Protein AF-A0A5S3VTJ3-F1 (afdb_monomer_lite)

Radius of gyration: 33.98 Å; chains: 1; bounding box: 56×40×88 Å

Structure (mmCIF, N/CA/C/O backbone):
data_AF-A0A5S3VTJ3-F1
#
_entry.id   AF-A0A5S3VTJ3-F1
#
loop_
_atom_site.group_PDB
_atom_site.id
_atom_site.type_symbol
_atom_site.label_atom_id
_atom_site.label_alt_id
_atom_site.label_comp_id
_atom_site.label_asym_id
_atom_site.label_entity_id
_atom_site.label_seq_id
_atom_site.pdbx_PDB_ins_code
_atom_site.Cartn_x
_atom_site.Cartn_y
_atom_site.Cartn_z
_atom_site.occupancy
_atom_site.B_iso_or_equiv
_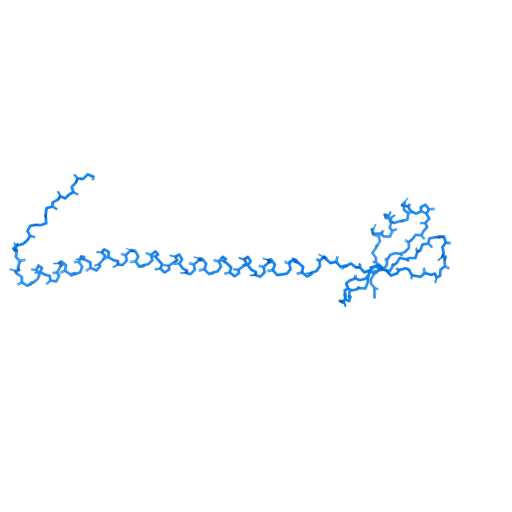atom_site.auth_seq_id
_atom_site.auth_comp_id
_atom_site.auth_asym_id
_atom_site.auth_atom_id
_atom_site.pdbx_PDB_model_num
ATOM 1 N N . ALA A 1 1 ? -13.936 -16.389 14.369 1.00 57.78 1 ALA A N 1
ATOM 2 C CA . ALA A 1 1 ? -13.415 -15.135 14.953 1.00 57.78 1 ALA A CA 1
ATOM 3 C C . ALA A 1 1 ? -12.188 -15.458 15.794 1.00 57.78 1 ALA A C 1
ATOM 5 O O . ALA A 1 1 ? -12.236 -16.432 16.536 1.00 57.78 1 ALA A O 1
ATOM 6 N N . LYS A 1 2 ? -11.093 -14.708 15.641 1.00 65.69 2 LYS A N 1
ATOM 7 C CA . LYS A 1 2 ? -9.848 -14.922 16.397 1.00 65.69 2 LYS A CA 1
ATOM 8 C C . LYS A 1 2 ? -9.787 -13.912 17.542 1.00 65.69 2 LYS A C 1
ATOM 10 O O . LYS A 1 2 ? -10.172 -12.757 17.361 1.00 65.69 2 LYS A O 1
ATOM 15 N N . GLU A 1 3 ? -9.368 -14.360 18.718 1.00 65.81 3 GLU A N 1
ATOM 16 C CA . GLU A 1 3 ? -9.189 -13.507 19.894 1.00 65.81 3 GLU A CA 1
ATOM 17 C C . GLU A 1 3 ? -7.827 -12.809 19.823 1.00 65.81 3 GLU A C 1
ATOM 19 O O . GLU A 1 3 ? -6.818 -13.437 19.496 1.00 65.81 3 GLU A O 1
ATOM 24 N N . TYR A 1 4 ? -7.808 -11.500 20.076 1.00 70.44 4 TYR A N 1
ATOM 25 C CA . TYR A 1 4 ? -6.592 -10.689 20.025 1.00 70.44 4 TYR A CA 1
ATOM 26 C C . TYR A 1 4 ? -6.264 -10.187 21.431 1.00 70.44 4 TYR A C 1
ATOM 28 O O . TYR A 1 4 ? -6.867 -9.232 21.924 1.00 70.44 4 TYR A O 1
ATOM 36 N N . THR A 1 5 ? -5.289 -10.828 22.076 1.00 70.94 5 THR A N 1
ATOM 37 C CA . THR A 1 5 ? -4.929 -10.581 23.481 1.00 70.94 5 THR A CA 1
ATOM 38 C C . THR A 1 5 ? -4.433 -9.153 23.729 1.00 70.94 5 THR A C 1
ATOM 40 O O . THR A 1 5 ? -4.794 -8.548 24.733 1.00 70.94 5 THR A O 1
ATOM 43 N N . LEU A 1 6 ? -3.660 -8.574 22.800 1.00 74.69 6 LEU A N 1
ATOM 44 C CA . LEU A 1 6 ? -3.151 -7.198 22.925 1.00 74.69 6 LEU A CA 1
ATOM 45 C C . LEU A 1 6 ? -4.274 -6.153 22.862 1.00 74.69 6 LEU A C 1
ATOM 47 O O . LEU A 1 6 ? -4.316 -5.241 23.684 1.00 74.69 6 LEU A O 1
ATOM 51 N N . LEU A 1 7 ? -5.214 -6.319 21.925 1.00 70.62 7 LEU A N 1
ATOM 52 C CA . LEU A 1 7 ? -6.381 -5.442 21.798 1.00 70.62 7 LEU A CA 1
ATOM 53 C C . LEU A 1 7 ? -7.319 -5.577 23.000 1.00 70.62 7 LEU A C 1
ATOM 55 O O . LEU A 1 7 ? -7.801 -4.572 23.509 1.00 70.62 7 LEU A O 1
ATOM 59 N N . SER A 1 8 ? -7.532 -6.804 23.481 1.00 68.88 8 SER A N 1
ATOM 60 C CA . SER A 1 8 ? -8.363 -7.069 24.663 1.00 68.88 8 SER A CA 1
ATOM 61 C C . SER A 1 8 ? -7.783 -6.422 25.923 1.00 68.88 8 SER A C 1
ATOM 63 O O . SER A 1 8 ? -8.527 -5.846 26.712 1.00 68.88 8 SER A O 1
ATOM 65 N N . ARG A 1 9 ? -6.452 -6.436 26.085 1.00 74.12 9 ARG A N 1
ATOM 66 C CA . ARG A 1 9 ? -5.771 -5.771 27.204 1.00 74.12 9 ARG A CA 1
ATOM 67 C C . ARG A 1 9 ? -5.929 -4.250 27.148 1.00 74.12 9 ARG A C 1
ATOM 69 O O . ARG A 1 9 ? -6.380 -3.666 28.122 1.00 74.12 9 ARG A O 1
ATOM 76 N N . SER A 1 10 ? -5.670 -3.639 25.989 1.00 73.69 10 SER A N 1
ATOM 77 C CA . SER A 1 10 ? -5.833 -2.188 25.804 1.00 73.69 10 SER A CA 1
ATOM 78 C C . SER A 1 10 ? -7.273 -1.721 26.049 1.00 73.69 10 SER A C 1
ATOM 80 O O . SER A 1 10 ? -7.484 -0.677 26.658 1.00 73.69 10 SER A O 1
ATOM 82 N N . MET A 1 11 ? -8.264 -2.492 25.592 1.00 71.00 11 MET A N 1
ATOM 83 C CA . MET A 1 11 ? -9.681 -2.206 25.847 1.00 71.00 11 MET A CA 1
ATOM 84 C C . MET A 1 11 ? -10.056 -2.395 27.320 1.00 71.00 11 MET A C 1
ATOM 86 O O . MET A 1 11 ? -10.859 -1.629 27.841 1.00 71.00 11 MET A O 1
ATOM 90 N N . SER A 1 12 ? -9.474 -3.387 28.000 1.00 72.69 12 SER A N 1
ATOM 91 C CA . SER A 1 12 ? -9.734 -3.626 29.424 1.00 72.69 12 SER A CA 1
ATOM 92 C C . SER A 1 12 ? -9.209 -2.490 30.304 1.00 72.69 12 SER A C 1
ATOM 94 O O . SER A 1 12 ? -9.886 -2.082 31.247 1.00 72.69 12 SER A O 1
ATOM 96 N N . ASP A 1 13 ? -8.042 -1.942 29.951 1.00 77.44 13 ASP A N 1
ATOM 97 C CA . ASP A 1 13 ? -7.451 -0.784 30.628 1.00 77.44 13 ASP A CA 1
ATOM 98 C C . ASP A 1 13 ? -8.290 0.490 30.405 1.00 77.44 13 ASP A C 1
ATOM 100 O O . ASP A 1 13 ? -8.447 1.297 31.315 1.00 77.44 13 ASP A O 1
ATOM 104 N N . GLN A 1 14 ? -8.880 0.666 29.216 1.00 73.88 14 GLN A N 1
ATOM 105 C CA . GLN A 1 14 ? -9.736 1.821 28.900 1.00 73.88 14 GLN A CA 1
ATOM 106 C C . GLN A 1 14 ? -11.149 1.725 29.491 1.00 73.88 14 GLN A C 1
ATOM 108 O O . GLN A 1 14 ? -11.760 2.750 29.786 1.00 73.88 14 GLN A O 1
ATOM 113 N N . LEU A 1 15 ? -11.683 0.512 29.651 1.00 70.94 15 LEU A N 1
ATOM 114 C CA . LEU A 1 15 ? -13.033 0.269 30.172 1.00 70.94 15 LEU A CA 1
ATOM 115 C C . LEU A 1 15 ? -13.060 -0.022 31.682 1.00 70.94 15 LEU A C 1
ATOM 117 O O . LEU A 1 15 ? -14.135 -0.306 32.213 1.00 70.94 15 LEU A O 1
ATOM 121 N N . ASN A 1 16 ? -11.914 0.050 32.375 1.00 70.69 16 ASN A N 1
ATOM 122 C CA . ASN A 1 16 ? -11.765 -0.272 33.801 1.00 70.69 16 ASN A CA 1
ATOM 123 C C . ASN A 1 16 ? -12.392 -1.636 34.186 1.00 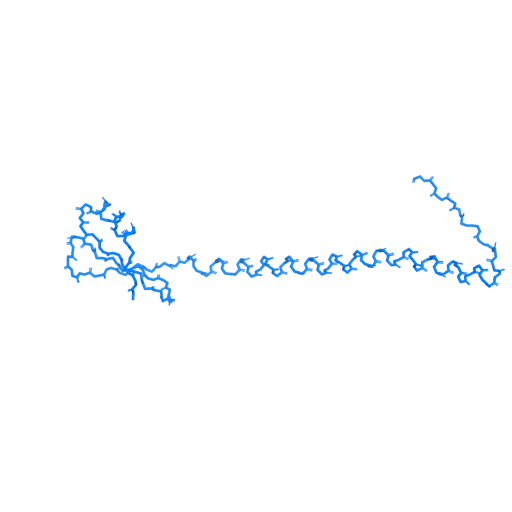70.69 16 ASN A C 1
ATOM 125 O O . ASN A 1 16 ? -12.995 -1.788 35.249 1.00 70.69 16 ASN A O 1
ATOM 129 N N . GLY A 1 17 ? -12.269 -2.646 33.319 1.00 67.94 17 GLY A N 1
ATOM 130 C CA . GLY A 1 17 ? -12.842 -3.978 33.542 1.00 67.94 17 GLY A CA 1
ATOM 131 C C . GLY A 1 17 ? -12.488 -4.970 32.435 1.00 67.94 17 GLY A C 1
ATOM 132 O O . GLY A 1 17 ? -12.021 -4.572 31.375 1.00 67.94 17 GLY A O 1
ATOM 133 N N . SER A 1 18 ? -12.691 -6.274 32.663 1.00 68.69 18 SER A N 1
ATOM 134 C CA . SER A 1 18 ? -12.309 -7.312 31.692 1.00 68.69 18 SER A CA 1
ATOM 135 C C . SER A 1 18 ? -13.129 -7.201 30.402 1.00 68.69 18 SER A C 1
ATOM 137 O O . SER A 1 18 ? -14.302 -7.576 30.379 1.00 68.69 18 SER A O 1
ATOM 139 N N . ALA A 1 19 ? -12.509 -6.713 29.331 1.00 67.81 19 ALA A N 1
ATOM 140 C CA . ALA A 1 19 ? -13.110 -6.605 28.010 1.00 67.81 19 ALA A CA 1
ATOM 141 C C . ALA A 1 19 ? -12.504 -7.654 27.073 1.00 67.81 19 ALA A C 1
ATOM 143 O O . ALA A 1 19 ? -11.282 -7.779 26.956 1.00 67.81 19 ALA A O 1
ATOM 144 N N . ARG A 1 20 ? -13.357 -8.409 26.377 1.00 67.12 20 ARG A N 1
ATOM 145 C CA . ARG A 1 20 ? -12.916 -9.392 25.377 1.00 67.12 20 ARG A CA 1
ATOM 146 C C . ARG A 1 20 ? -13.141 -8.836 23.983 1.00 67.12 20 ARG A C 1
ATOM 148 O O . ARG A 1 20 ? -14.255 -8.440 23.641 1.00 67.12 20 ARG A O 1
ATOM 155 N N . VAL A 1 21 ? -12.085 -8.840 23.170 1.00 70.38 21 VAL A N 1
ATOM 156 C CA . VAL A 1 21 ? -12.131 -8.373 21.782 1.00 70.38 21 VAL A CA 1
ATOM 157 C C . VAL A 1 21 ? -11.890 -9.544 20.839 1.00 70.38 21 VAL A C 1
ATOM 159 O O . VAL A 1 21 ? -10.833 -10.183 20.842 1.00 70.38 21 VAL A O 1
ATOM 162 N N . ARG A 1 22 ? -12.876 -9.812 19.983 1.00 72.94 22 ARG A N 1
ATOM 163 C CA . ARG A 1 22 ? -12.779 -10.809 18.914 1.00 72.94 22 ARG A CA 1
ATOM 164 C C . ARG A 1 22 ? -12.849 -10.104 17.570 1.00 72.94 22 ARG A C 1
ATOM 166 O O . ARG A 1 22 ? -13.720 -9.270 17.349 1.00 72.94 22 ARG A O 1
ATOM 173 N N . ILE A 1 23 ? -11.964 -10.471 16.649 1.00 65.12 23 ILE A N 1
ATOM 174 C CA . ILE A 1 23 ? -12.025 -9.975 15.271 1.00 65.12 23 ILE A CA 1
ATOM 175 C C . ILE A 1 23 ? -12.579 -11.088 14.393 1.00 65.12 23 ILE A C 1
ATOM 177 O O . ILE A 1 23 ? -12.083 -12.224 14.398 1.00 65.12 23 ILE A O 1
ATOM 181 N N . SER A 1 24 ? -13.620 -10.763 13.633 1.00 63.16 24 SER A N 1
ATOM 182 C CA . SER A 1 24 ? -14.047 -11.590 12.512 1.00 63.16 24 SER A CA 1
ATOM 183 C C . SER A 1 24 ? -13.495 -10.977 11.234 1.00 63.16 24 SER A C 1
ATOM 185 O O . SER A 1 24 ? -13.851 -9.854 10.881 1.00 63.16 24 SER A O 1
ATOM 187 N N . GLN A 1 25 ? -12.612 -11.712 10.557 1.00 56.53 25 GLN A N 1
ATOM 188 C CA . GLN A 1 25 ? -12.193 -11.391 9.196 1.00 56.53 25 GLN A CA 1
ATOM 189 C C . GLN A 1 25 ? -13.347 -11.779 8.262 1.00 56.53 25 GLN A C 1
ATOM 191 O O . GLN A 1 25 ? -13.417 -12.904 7.783 1.00 56.53 25 GLN A O 1
ATOM 196 N N . GLY A 1 26 ? -14.323 -10.885 8.133 1.00 57.50 26 GLY A N 1
ATOM 197 C CA . GLY A 1 26 ? -15.303 -10.868 7.049 1.00 57.50 26 GLY A CA 1
ATOM 198 C C . GLY A 1 26 ? -15.150 -9.561 6.276 1.00 57.50 26 GLY A C 1
ATOM 199 O O . GLY A 1 26 ? -14.352 -8.717 6.685 1.00 57.50 26 GLY A O 1
ATOM 200 N N . ASP A 1 27 ? -15.900 -9.400 5.189 1.00 54.31 27 ASP A N 1
ATOM 201 C CA . ASP A 1 27 ? -16.001 -8.130 4.468 1.00 54.31 27 ASP A CA 1
ATOM 202 C C . ASP A 1 27 ? -17.346 -7.474 4.829 1.00 54.31 27 ASP A C 1
ATOM 204 O O . ASP A 1 27 ? -18.396 -8.020 4.474 1.00 54.31 27 ASP A O 1
ATOM 208 N N . PRO A 1 28 ? -17.383 -6.383 5.619 1.00 59.09 28 PRO A N 1
ATOM 209 C CA . PRO A 1 28 ? -16.266 -5.630 6.204 1.00 59.09 28 PRO A CA 1
ATOM 210 C C . PRO A 1 28 ? -15.690 -6.284 7.472 1.00 59.09 28 PRO A C 1
ATOM 212 O O . PRO A 1 28 ? -16.372 -7.052 8.156 1.00 59.09 28 PRO A O 1
ATOM 215 N N . VAL A 1 29 ? -14.450 -5.933 7.841 1.00 62.97 29 VAL A N 1
ATOM 216 C CA . VAL A 1 29 ? -13.822 -6.407 9.089 1.00 62.97 29 VAL A CA 1
ATOM 217 C C . VAL A 1 29 ? -14.629 -5.897 10.283 1.00 62.97 29 VAL A C 1
ATOM 219 O O . VAL A 1 29 ? -14.869 -4.697 10.426 1.00 62.97 29 VAL A O 1
ATOM 222 N N . VAL A 1 30 ? -15.045 -6.812 11.159 1.00 68.25 30 VAL A N 1
ATOM 223 C CA . VAL A 1 30 ? -15.890 -6.500 12.318 1.00 68.25 30 VAL A CA 1
ATOM 224 C C . VAL A 1 30 ? -15.125 -6.750 13.614 1.00 68.25 30 VAL A C 1
ATOM 226 O O . VAL A 1 30 ? -14.673 -7.876 13.861 1.00 68.25 30 VAL A O 1
ATOM 229 N N . TYR A 1 31 ? -15.055 -5.727 14.469 1.00 70.25 31 TYR A N 1
ATOM 230 C CA . TYR A 1 31 ? -14.702 -5.890 15.878 1.00 70.25 31 TYR A CA 1
ATOM 231 C C . TYR A 1 31 ? -15.941 -6.273 16.684 1.00 70.25 31 TYR A C 1
ATOM 233 O O . TYR A 1 31 ? -16.961 -5.585 16.645 1.00 70.25 31 TYR A O 1
ATOM 241 N N . TRP A 1 32 ? -15.826 -7.363 17.432 1.00 74.69 32 TRP A N 1
ATOM 242 C CA . TRP A 1 32 ? -16.784 -7.776 18.445 1.00 74.69 32 TRP A CA 1
ATOM 243 C C . TRP A 1 32 ? -16.199 -7.451 19.813 1.00 74.69 32 TRP A C 1
ATOM 245 O O . TRP A 1 32 ? -15.156 -7.999 20.181 1.00 74.69 32 TRP A O 1
ATOM 255 N N . VAL A 1 33 ? -16.858 -6.557 20.544 1.00 74.50 33 VAL A N 1
ATOM 256 C CA . VAL A 1 33 ? -16.429 -6.110 21.872 1.00 74.50 33 VAL A CA 1
ATOM 257 C C . VAL A 1 33 ? -17.480 -6.524 22.887 1.00 74.50 33 VAL A C 1
ATOM 259 O O . VAL A 1 33 ? -18.653 -6.187 22.739 1.00 74.50 33 VAL A O 1
ATOM 262 N N . GLU A 1 34 ? -17.060 -7.246 23.915 1.00 75.56 34 GLU A N 1
ATOM 263 C CA . GLU A 1 34 ? -17.871 -7.479 25.106 1.00 75.56 34 GLU A CA 1
ATOM 264 C C . GLU A 1 34 ? -17.400 -6.517 26.199 1.00 75.56 34 GLU A C 1
ATOM 266 O O . GLU A 1 34 ? -16.249 -6.585 26.639 1.00 75.56 34 GLU A O 1
ATOM 271 N N . ALA A 1 35 ? -18.272 -5.587 26.591 1.00 72.56 35 ALA A N 1
ATOM 272 C CA . ALA A 1 35 ? -17.964 -4.582 27.599 1.00 72.56 35 ALA A CA 1
ATOM 273 C C . ALA A 1 35 ? -18.215 -5.131 29.017 1.00 72.56 35 ALA A C 1
ATOM 275 O O . ALA A 1 35 ? -19.227 -5.800 29.240 1.00 72.56 35 ALA A O 1
ATOM 276 N N . PRO A 1 36 ? -17.376 -4.783 30.008 1.00 62.84 36 PRO A N 1
ATOM 277 C CA . PRO A 1 36 ? -17.543 -5.238 31.390 1.00 62.84 36 PRO A CA 1
ATOM 278 C C . PRO A 1 36 ? -18.837 -4.726 32.049 1.00 62.84 36 PRO A C 1
ATOM 280 O O . PRO A 1 36 ? -19.326 -5.339 32.992 1.00 62.84 36 PRO A O 1
ATOM 283 N N . GLN A 1 37 ? -19.421 -3.634 31.539 1.00 68.56 37 GLN A N 1
ATOM 284 C CA . GLN A 1 37 ? -20.681 -3.062 32.034 1.00 68.56 37 GLN A CA 1
ATOM 285 C C . GLN A 1 37 ? -21.939 -3.787 31.518 1.00 68.56 37 GLN A C 1
ATOM 287 O O . GLN A 1 37 ? -23.030 -3.551 32.031 1.00 68.56 37 GLN A O 1
ATOM 292 N N . ALA A 1 38 ? -21.804 -4.663 30.516 1.00 67.94 38 ALA A N 1
ATOM 293 C CA . ALA A 1 38 ? -22.910 -5.415 29.920 1.00 67.94 38 ALA A CA 1
ATOM 294 C C . ALA A 1 38 ? -22.479 -6.864 29.611 1.00 67.94 38 ALA A C 1
ATOM 296 O O . ALA A 1 38 ? -22.350 -7.239 28.439 1.00 67.94 38 ALA A O 1
ATOM 297 N N . PRO A 1 39 ? -22.232 -7.689 30.648 1.00 71.06 39 PRO A N 1
ATOM 298 C CA . PRO A 1 39 ? -21.802 -9.072 30.463 1.00 71.06 39 PRO A CA 1
ATOM 299 C C . PRO A 1 39 ? -22.839 -9.859 29.648 1.00 71.06 39 PRO A C 1
ATOM 301 O O . PRO A 1 39 ? -24.029 -9.840 29.960 1.00 71.06 39 PRO A O 1
ATOM 304 N N . GLY A 1 40 ? -22.390 -10.542 28.589 1.00 73.25 40 GLY A N 1
ATOM 305 C CA . GLY A 1 40 ? -23.250 -11.320 27.688 1.00 73.25 40 GLY A CA 1
ATOM 306 C C . GLY A 1 40 ? -23.726 -10.597 26.421 1.00 73.25 40 GLY A C 1
ATOM 307 O O . GLY A 1 40 ? -24.253 -11.260 25.525 1.00 73.25 40 GLY A O 1
ATOM 308 N N . TYR A 1 41 ? -23.496 -9.286 26.286 1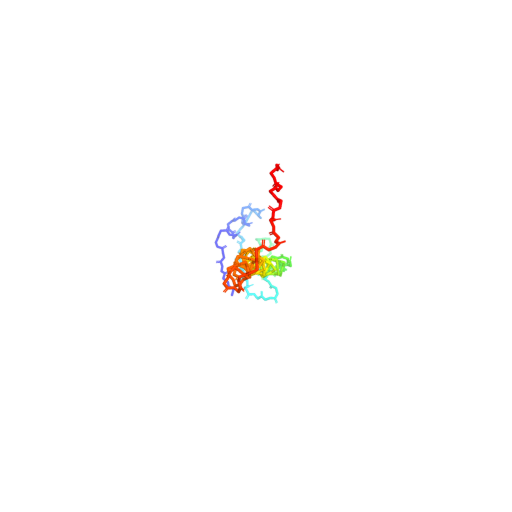.00 71.44 41 TYR A N 1
ATOM 309 C CA . TYR A 1 41 ? -23.827 -8.532 25.072 1.00 71.44 41 TYR A CA 1
ATOM 310 C C . TYR A 1 41 ? -22.582 -8.241 24.230 1.00 71.44 41 TYR A C 1
ATOM 312 O O . TYR A 1 41 ? -21.552 -7.791 24.731 1.00 71.44 41 TYR A O 1
ATOM 320 N N . TRP A 1 42 ? -22.694 -8.475 22.921 1.00 75.81 42 TRP A N 1
ATOM 321 C CA . TRP A 1 42 ? -21.617 -8.258 21.958 1.00 75.81 42 TRP A CA 1
ATOM 322 C C . TRP A 1 42 ? -21.905 -7.035 21.090 1.00 75.81 42 TRP A C 1
ATOM 324 O O . TRP A 1 42 ? -22.874 -7.017 20.330 1.00 75.81 42 TRP A O 1
ATOM 334 N N . VAL A 1 43 ? -21.038 -6.026 21.164 1.00 77.38 43 VAL A N 1
ATOM 335 C CA . VAL A 1 43 ? -21.125 -4.821 20.334 1.00 77.38 43 VAL A CA 1
ATOM 336 C C . VAL A 1 43 ? -20.377 -5.050 19.024 1.00 77.38 43 VAL A C 1
ATOM 338 O O . VAL A 1 43 ? -19.205 -5.434 19.027 1.00 77.38 43 VAL A O 1
ATOM 341 N N . ARG A 1 44 ? -21.063 -4.806 17.901 1.00 73.19 44 ARG A N 1
ATOM 342 C CA . ARG A 1 44 ? -20.523 -4.901 16.540 1.00 73.19 44 ARG A CA 1
ATOM 343 C C . ARG A 1 44 ? -20.014 -3.533 16.084 1.00 73.19 44 ARG A C 1
ATOM 345 O O . ARG A 1 44 ? -20.823 -2.645 15.833 1.00 73.19 44 ARG A O 1
ATOM 352 N N . VAL A 1 45 ? -18.703 -3.384 15.898 1.00 76.56 45 VAL A N 1
ATOM 353 C CA . VAL A 1 45 ? -18.103 -2.163 15.333 1.00 76.56 45 VAL A CA 1
ATOM 354 C C . VAL A 1 45 ? -17.523 -2.483 13.949 1.00 76.56 45 VAL A C 1
ATOM 356 O O . VAL A 1 45 ? -16.493 -3.163 13.866 1.00 76.56 45 VAL A O 1
ATOM 359 N N . PRO A 1 46 ? -18.194 -2.076 12.852 1.00 67.31 46 PRO A N 1
ATOM 360 C CA . PRO A 1 46 ? -17.672 -2.270 11.506 1.00 67.31 46 PRO A CA 1
ATOM 361 C C . PRO A 1 46 ? -16.512 -1.303 11.250 1.00 67.31 46 PRO A C 1
ATOM 363 O O . PRO A 1 46 ? -16.642 -0.097 11.441 1.00 67.31 46 PRO A O 1
ATOM 366 N N . LEU A 1 47 ? -15.378 -1.830 10.793 1.00 65.19 47 LEU A N 1
ATOM 367 C CA . LEU A 1 47 ? -14.269 -1.015 10.307 1.00 65.19 47 LEU A CA 1
ATOM 368 C C . LEU A 1 47 ? -14.456 -0.729 8.822 1.00 65.19 47 LEU A C 1
ATOM 370 O O . LEU A 1 47 ? -13.938 -1.446 7.967 1.00 65.19 47 LEU A O 1
ATOM 374 N N . SER A 1 48 ? -15.181 0.334 8.509 1.00 62.41 48 SER A N 1
ATOM 375 C CA . SER A 1 48 ? -15.167 0.913 7.169 1.00 62.41 48 SER A CA 1
ATOM 376 C C . SER A 1 48 ? -13.881 1.731 6.985 1.00 62.41 48 SER A C 1
ATOM 378 O O . SER A 1 48 ? -13.625 2.644 7.767 1.00 62.41 48 SER A O 1
ATOM 380 N N . GLY A 1 49 ? -13.063 1.405 5.977 1.00 57.69 49 GLY A N 1
ATOM 381 C CA . GLY A 1 49 ? -11.947 2.259 5.526 1.00 57.69 49 GLY A CA 1
ATOM 382 C C . GLY A 1 49 ? -10.525 1.706 5.685 1.00 57.69 49 GLY A C 1
ATOM 383 O O . GLY A 1 49 ? -9.593 2.276 5.129 1.00 57.69 49 GLY A O 1
ATOM 384 N N . LEU A 1 50 ? -10.315 0.584 6.386 1.00 60.78 50 LEU A N 1
ATOM 385 C CA . LEU A 1 50 ? -8.968 0.001 6.518 1.00 60.78 50 LEU A CA 1
ATOM 386 C C . LEU A 1 50 ? -8.577 -0.931 5.363 1.00 60.78 50 LEU A C 1
ATOM 388 O O . LEU A 1 50 ? -7.384 -1.183 5.193 1.00 60.78 50 LEU A O 1
ATOM 392 N N . SER A 1 51 ? -9.525 -1.502 4.616 1.00 60.28 51 SER A N 1
ATOM 393 C CA . SER A 1 51 ? -9.264 -2.536 3.598 1.00 60.28 51 SER A CA 1
ATOM 394 C C . SER A 1 51 ? -9.348 -2.029 2.161 1.00 60.28 51 SER A C 1
ATOM 396 O O . SER A 1 51 ? -8.436 -2.317 1.391 1.00 60.28 51 SER A O 1
ATOM 398 N N . GLU A 1 52 ? -10.385 -1.268 1.816 1.00 61.94 52 GLU A N 1
ATOM 399 C CA . GLU A 1 52 ? -10.660 -0.885 0.422 1.00 61.94 52 GLU A CA 1
ATOM 400 C C . GLU A 1 52 ? -9.653 0.139 -0.111 1.00 61.94 52 GLU A C 1
ATOM 402 O O . GLU A 1 52 ? -9.011 -0.096 -1.132 1.00 61.94 52 GLU A O 1
ATOM 407 N N . THR A 1 53 ? -9.394 1.219 0.630 1.00 63.34 53 THR A N 1
ATOM 408 C CA . THR A 1 53 ? -8.542 2.317 0.147 1.00 63.34 53 THR A CA 1
ATOM 409 C C . THR A 1 53 ? -7.099 1.877 -0.135 1.00 63.34 53 THR A C 1
ATOM 411 O O . THR A 1 53 ? -6.502 2.282 -1.126 1.00 63.34 53 THR A O 1
ATOM 414 N N . LYS A 1 54 ? -6.513 1.006 0.697 1.00 73.06 54 LYS A N 1
ATOM 415 C CA . LYS A 1 54 ? -5.091 0.631 0.564 1.00 73.06 54 LYS A CA 1
ATOM 416 C C . LYS A 1 54 ? -4.791 -0.275 -0.634 1.00 73.06 54 LYS A C 1
ATOM 418 O O . LYS A 1 54 ? -3.678 -0.229 -1.152 1.00 73.06 54 LYS A O 1
ATOM 423 N N . MET A 1 55 ? -5.748 -1.105 -1.052 1.00 74.69 55 MET A N 1
ATOM 424 C CA . MET A 1 55 ? -5.537 -2.052 -2.152 1.00 74.69 55 MET A CA 1
ATOM 425 C C . MET A 1 55 ? -5.513 -1.331 -3.500 1.00 74.69 55 MET A C 1
ATOM 427 O O . MET A 1 55 ? -4.607 -1.566 -4.297 1.00 74.69 55 MET A O 1
ATOM 431 N N . GLU A 1 56 ? -6.442 -0.400 -3.723 1.00 82.88 56 GLU A N 1
ATOM 432 C CA . GLU A 1 56 ? -6.500 0.384 -4.962 1.00 82.88 56 GLU A CA 1
ATOM 433 C C . GLU A 1 56 ? -5.242 1.240 -5.158 1.00 82.88 56 GLU A C 1
ATOM 435 O O . GLU A 1 56 ? -4.623 1.196 -6.224 1.00 82.88 56 GLU A O 1
ATOM 440 N N . PHE A 1 57 ? -4.796 1.947 -4.109 1.00 86.00 57 PHE A N 1
ATOM 441 C CA . PHE A 1 57 ? -3.559 2.733 -4.163 1.00 86.00 57 PHE A CA 1
ATOM 442 C C . PHE A 1 57 ? -2.328 1.874 -4.478 1.00 86.00 57 PHE A C 1
ATOM 444 O O . PHE A 1 57 ? -1.475 2.292 -5.262 1.00 86.00 57 PHE A O 1
ATOM 451 N N . LEU A 1 58 ? -2.231 0.670 -3.905 1.00 89.62 58 LEU A N 1
ATOM 452 C CA . LEU A 1 58 ? -1.104 -0.234 -4.140 1.00 89.62 58 LEU A CA 1
ATOM 453 C C . LEU A 1 58 ? -1.058 -0.723 -5.593 1.00 89.62 58 LEU A C 1
ATOM 455 O O . LEU A 1 58 ? 0.001 -0.694 -6.222 1.00 89.62 58 LEU A O 1
ATOM 459 N N . VAL A 1 59 ? -2.202 -1.153 -6.134 1.00 89.94 59 VAL A N 1
ATOM 460 C CA . VAL A 1 59 ? -2.303 -1.627 -7.522 1.00 89.94 59 VAL A CA 1
ATOM 461 C C . VAL A 1 59 ? -1.965 -0.501 -8.497 1.00 89.94 59 VAL A C 1
ATOM 463 O O . VAL A 1 59 ? -1.164 -0.702 -9.413 1.00 89.94 59 VAL A O 1
ATOM 466 N N . PHE A 1 60 ? -2.504 0.698 -8.268 1.00 92.62 60 PHE A N 1
ATOM 467 C CA . PHE A 1 60 ? -2.190 1.875 -9.073 1.00 92.62 60 PHE A CA 1
ATOM 468 C C . PHE A 1 60 ? -0.692 2.216 -9.042 1.00 92.62 60 PHE A C 1
ATOM 470 O O . PHE A 1 60 ? -0.091 2.473 -10.088 1.00 92.62 60 PHE A O 1
ATOM 477 N N . TYR A 1 61 ? -0.072 2.176 -7.860 1.00 94.19 61 TYR A N 1
ATOM 478 C CA . TYR A 1 61 ? 1.351 2.463 -7.687 1.00 94.19 61 TYR A CA 1
ATOM 479 C C . TYR A 1 61 ? 2.238 1.466 -8.446 1.00 94.19 61 TYR A C 1
ATOM 481 O O . TYR A 1 61 ? 3.107 1.870 -9.223 1.00 94.19 61 TYR A O 1
ATOM 489 N N . LEU A 1 62 ? 1.979 0.162 -8.290 1.00 95.06 62 LEU A N 1
ATOM 490 C CA . LEU A 1 62 ? 2.727 -0.895 -8.980 1.00 95.06 62 LEU A CA 1
ATOM 491 C C . LEU A 1 62 ? 2.558 -0.818 -10.501 1.00 95.06 62 LEU A C 1
ATOM 493 O O . LEU A 1 62 ? 3.543 -0.902 -11.238 1.00 95.06 62 LEU A O 1
ATOM 497 N N . SER A 1 63 ? 1.327 -0.603 -10.973 1.00 96.19 63 SER A N 1
ATOM 498 C CA . SER A 1 63 ? 1.048 -0.443 -12.401 1.00 96.19 63 SER A CA 1
ATOM 499 C C . SER A 1 63 ? 1.756 0.782 -12.978 1.00 96.19 63 SER A C 1
ATOM 501 O O . SER A 1 63 ? 2.308 0.708 -14.074 1.00 96.19 63 SER A O 1
ATOM 503 N N . SER A 1 64 ? 1.778 1.897 -12.244 1.00 96.31 64 SER A N 1
ATOM 504 C CA . SER A 1 64 ? 2.438 3.130 -12.682 1.00 96.31 64 SER A CA 1
ATOM 505 C C . SER A 1 64 ? 3.941 2.931 -12.853 1.00 96.31 64 SER A C 1
ATOM 507 O O . SER A 1 64 ? 4.488 3.301 -13.889 1.00 96.31 64 SER A O 1
ATOM 509 N N . ILE A 1 65 ? 4.615 2.294 -11.890 1.00 96.12 65 ILE A N 1
ATOM 510 C CA . ILE A 1 65 ? 6.057 2.022 -11.992 1.00 96.12 65 ILE A CA 1
ATOM 511 C C . ILE A 1 65 ? 6.358 1.069 -13.152 1.00 96.12 65 ILE A C 1
ATOM 513 O O . ILE A 1 65 ? 7.282 1.327 -13.924 1.00 96.12 65 ILE A O 1
ATOM 517 N N . GLY 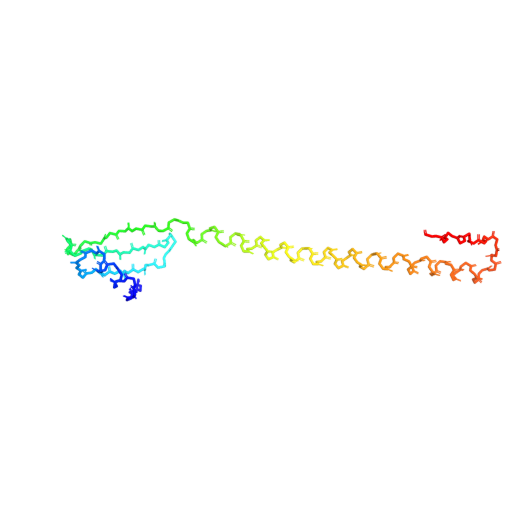A 1 66 ? 5.570 0.002 -13.317 1.00 96.38 66 GLY A N 1
ATOM 518 C CA . GLY A 1 66 ? 5.729 -0.923 -14.442 1.00 96.38 66 GLY A CA 1
ATOM 519 C C . GLY A 1 66 ? 5.561 -0.222 -15.792 1.00 96.38 66 GLY A C 1
ATOM 520 O O . GLY A 1 66 ? 6.398 -0.367 -16.684 1.00 96.38 66 GLY A O 1
ATOM 521 N N . PHE A 1 67 ? 4.527 0.610 -15.919 1.00 97.06 67 PHE A N 1
ATOM 522 C CA . PHE A 1 67 ? 4.254 1.379 -17.130 1.00 97.06 67 PHE A CA 1
ATOM 523 C C . PHE A 1 67 ? 5.368 2.387 -17.448 1.00 97.06 67 PHE A C 1
ATOM 525 O O . PHE A 1 67 ? 5.869 2.417 -18.575 1.00 97.06 67 PHE A O 1
ATOM 532 N N . LEU A 1 68 ? 5.811 3.167 -16.455 1.00 96.44 68 LEU A N 1
ATOM 533 C CA . LEU A 1 68 ? 6.903 4.130 -16.620 1.00 96.44 68 LEU A CA 1
ATOM 534 C C . LEU A 1 68 ? 8.227 3.441 -16.966 1.00 96.44 68 LEU A C 1
ATOM 536 O O . LEU A 1 68 ? 8.997 3.979 -17.758 1.00 96.44 68 LEU A O 1
ATOM 540 N N . SER A 1 69 ? 8.489 2.254 -16.415 1.00 96.19 69 SER A N 1
ATOM 541 C CA . SER A 1 69 ? 9.701 1.486 -16.711 1.00 96.19 69 SER A CA 1
ATOM 542 C C . SER A 1 69 ? 9.758 1.057 -18.180 1.00 96.19 69 SER A C 1
ATOM 544 O O . SER A 1 69 ? 10.768 1.280 -18.851 1.00 96.19 69 SER A O 1
ATOM 546 N N . VAL A 1 70 ? 8.654 0.525 -18.717 1.00 95.56 70 VAL A N 1
ATOM 547 C CA . VAL A 1 70 ? 8.568 0.109 -20.127 1.00 95.56 70 VAL A CA 1
ATOM 548 C C . VAL A 1 70 ? 8.642 1.314 -21.063 1.00 95.56 70 VAL A C 1
ATOM 550 O O . VAL A 1 70 ? 9.398 1.288 -22.037 1.00 95.56 70 VAL A O 1
ATOM 553 N N . LEU A 1 71 ? 7.907 2.389 -20.761 1.00 95.50 71 LEU A N 1
ATOM 554 C CA . LEU A 1 71 ? 7.959 3.622 -21.548 1.00 95.50 71 LEU A CA 1
ATOM 555 C C . LEU A 1 71 ? 9.354 4.242 -21.550 1.00 95.50 71 LEU A C 1
ATOM 557 O O . LEU A 1 71 ? 9.856 4.610 -22.611 1.00 95.50 71 LEU A O 1
ATOM 561 N N . GLY A 1 72 ? 9.986 4.332 -20.379 1.00 93.88 72 GLY A N 1
ATOM 562 C CA . GLY A 1 72 ? 11.350 4.818 -20.234 1.00 93.88 72 GLY A CA 1
ATOM 563 C C . GLY A 1 72 ? 12.309 3.983 -21.072 1.00 93.88 72 GLY A C 1
ATOM 564 O O . GLY A 1 72 ? 12.991 4.528 -21.936 1.00 93.88 72 GLY A O 1
ATOM 565 N N . GLY A 1 73 ? 12.305 2.659 -20.899 1.00 92.75 73 GLY A N 1
ATOM 566 C CA . GLY A 1 73 ? 13.150 1.747 -21.673 1.00 92.75 73 GLY A CA 1
ATOM 567 C C . GLY A 1 73 ? 12.956 1.883 -23.186 1.00 92.75 73 GLY A C 1
ATOM 568 O O . GLY A 1 73 ? 13.935 1.953 -23.931 1.00 92.75 73 GLY A O 1
ATOM 569 N N . TRP A 1 74 ? 11.710 2.008 -23.651 1.00 89.56 74 TRP A N 1
ATOM 570 C CA . TRP A 1 74 ? 11.401 2.215 -25.068 1.00 89.56 74 TRP A CA 1
ATOM 571 C C . TRP A 1 74 ? 11.904 3.565 -25.595 1.00 89.56 74 TRP A C 1
ATOM 573 O O . TRP A 1 74 ? 12.504 3.627 -26.673 1.00 89.56 74 TRP A O 1
ATOM 583 N N . LEU A 1 75 ? 11.701 4.647 -24.839 1.00 88.19 75 LEU A N 1
ATOM 584 C CA . LEU A 1 75 ? 12.176 5.982 -25.200 1.00 88.19 75 LEU A CA 1
ATOM 585 C C . LEU A 1 75 ? 13.704 6.056 -25.215 1.00 88.19 75 LEU A C 1
ATOM 587 O O . LEU A 1 75 ? 14.265 6.577 -26.180 1.00 88.19 75 LEU A O 1
ATOM 591 N N . PHE A 1 76 ? 14.379 5.488 -24.213 1.00 85.25 76 PHE A N 1
ATOM 592 C CA . PHE A 1 76 ? 15.839 5.396 -24.165 1.00 85.25 76 PHE A CA 1
ATOM 593 C C . PHE A 1 76 ? 16.387 4.594 -25.349 1.00 85.25 76 PHE A C 1
ATOM 595 O O . PHE A 1 76 ? 17.272 5.076 -26.058 1.00 85.25 76 PHE A O 1
ATOM 602 N N . ALA A 1 77 ? 15.811 3.424 -25.641 1.00 83.12 77 ALA A N 1
ATOM 603 C CA . ALA A 1 77 ? 16.201 2.623 -26.798 1.00 83.12 77 ALA A CA 1
ATOM 604 C C . ALA A 1 77 ? 16.003 3.388 -28.118 1.00 83.12 77 ALA A C 1
ATOM 606 O O . ALA A 1 77 ? 16.864 3.363 -28.999 1.00 83.12 77 ALA A O 1
ATOM 607 N N . ARG A 1 78 ? 14.892 4.122 -28.265 1.00 79.75 78 ARG A N 1
ATOM 608 C CA . ARG A 1 78 ? 14.627 4.945 -29.455 1.00 79.75 78 ARG A CA 1
ATOM 609 C C . ARG A 1 78 ? 15.591 6.126 -29.569 1.00 79.75 78 ARG A C 1
ATOM 611 O O . ARG A 1 78 ? 16.002 6.449 -30.683 1.00 79.75 78 ARG A O 1
ATOM 618 N N . HIS A 1 79 ? 15.936 6.769 -28.457 1.00 78.00 79 HIS A N 1
ATOM 619 C CA . HIS A 1 79 ? 16.872 7.889 -28.438 1.00 78.00 79 HIS A CA 1
ATOM 620 C C . HIS A 1 79 ? 18.278 7.444 -28.856 1.00 78.00 79 HIS A C 1
ATOM 622 O O . HIS A 1 79 ? 18.877 8.093 -29.705 1.00 78.00 79 HIS A O 1
ATOM 628 N N . LEU A 1 80 ? 18.756 6.297 -28.359 1.00 72.12 80 LEU A N 1
ATOM 629 C CA . LEU A 1 80 ? 20.070 5.739 -28.710 1.00 72.12 80 LEU A CA 1
ATOM 630 C C . LEU A 1 80 ? 20.129 5.158 -30.132 1.00 72.12 80 LEU A C 1
ATOM 632 O O . LEU A 1 80 ? 21.154 5.253 -30.803 1.00 72.12 80 LEU A O 1
ATOM 636 N N . ASN A 1 81 ? 19.023 4.612 -30.643 1.00 69.19 81 ASN A N 1
ATOM 637 C CA . ASN A 1 81 ? 18.983 4.063 -32.002 1.00 69.19 81 ASN A CA 1
ATOM 638 C C . ASN A 1 81 ? 18.858 5.129 -33.105 1.00 69.19 81 ASN A C 1
ATOM 640 O O . ASN A 1 81 ? 19.129 4.836 -34.270 1.00 69.19 81 ASN A O 1
ATOM 644 N N . LYS A 1 82 ? 18.466 6.369 -32.780 1.00 63.50 82 LYS A N 1
ATOM 645 C CA . LYS A 1 82 ? 18.445 7.485 -33.743 1.00 63.50 82 LYS A CA 1
ATOM 646 C C . LYS A 1 82 ? 19.841 7.876 -34.279 1.00 63.50 82 LYS A C 1
ATOM 648 O O . LYS A 1 82 ? 19.962 7.944 -35.502 1.00 63.50 82 LYS A O 1
ATOM 653 N N . PRO A 1 83 ? 20.882 8.100 -33.451 1.00 58.47 83 PRO A N 1
ATOM 654 C CA . PRO A 1 83 ? 22.229 8.434 -33.931 1.00 58.47 83 PRO A CA 1
ATOM 655 C C . PRO A 1 83 ? 22.950 7.254 -34.606 1.00 58.47 83 PRO A C 1
ATOM 657 O O . PRO A 1 83 ? 23.739 7.455 -35.524 1.00 58.47 83 PRO A O 1
ATOM 660 N N . LEU A 1 84 ? 22.638 6.005 -34.242 1.00 56.22 84 LEU A N 1
ATOM 661 C CA . LEU A 1 84 ? 23.167 4.833 -34.958 1.00 56.22 84 LEU A CA 1
ATOM 662 C C . LEU A 1 84 ? 22.634 4.756 -36.397 1.00 56.22 84 LEU A C 1
ATOM 664 O O . LEU A 1 84 ? 23.365 4.403 -37.322 1.00 56.22 84 LEU A O 1
ATOM 668 N N . LYS A 1 85 ? 21.375 5.161 -36.607 1.00 57.78 85 LYS A N 1
ATOM 669 C CA . LYS A 1 85 ? 20.769 5.225 -37.942 1.00 57.78 85 LYS A CA 1
ATOM 670 C C . LYS A 1 85 ? 21.416 6.285 -38.835 1.00 57.78 85 LYS A C 1
ATOM 672 O O . LYS A 1 85 ? 21.559 6.044 -40.030 1.00 57.78 85 LYS A O 1
ATOM 677 N N . SER A 1 86 ? 21.822 7.435 -38.290 1.00 59.91 86 SER A N 1
ATOM 678 C CA . SER A 1 86 ? 22.504 8.468 -39.084 1.00 59.91 86 SER A CA 1
ATOM 679 C C . SER A 1 86 ? 23.919 8.042 -39.481 1.00 59.91 86 SER A C 1
ATOM 681 O O . SER A 1 86 ? 24.309 8.274 -40.623 1.00 59.91 86 SER A O 1
ATOM 683 N N . LEU A 1 87 ? 24.643 7.341 -38.601 1.00 59.50 87 LEU A N 1
ATOM 684 C CA . LEU A 1 87 ? 25.960 6.777 -38.914 1.00 59.50 87 LEU A CA 1
ATOM 685 C C . LEU A 1 87 ? 25.882 5.662 -39.965 1.00 59.50 87 LEU A C 1
ATOM 687 O O . LEU A 1 87 ? 26.689 5.643 -40.890 1.00 59.50 87 LEU A O 1
ATOM 691 N N . GLN A 1 88 ? 24.879 4.782 -39.888 1.00 59.78 88 GLN A N 1
ATOM 692 C CA . GLN A 1 88 ? 24.660 3.747 -40.904 1.00 59.78 88 GLN A CA 1
ATOM 693 C C . GLN A 1 88 ? 24.337 4.353 -42.281 1.00 59.78 88 GLN A C 1
ATOM 695 O O . GLN A 1 88 ? 24.851 3.889 -43.298 1.00 59.78 88 GLN A O 1
ATOM 700 N N . ILE A 1 89 ? 23.528 5.418 -42.325 1.00 60.28 89 ILE A N 1
ATOM 701 C CA . ILE A 1 89 ? 23.230 6.146 -43.567 1.00 60.28 89 ILE A CA 1
ATOM 702 C C . ILE A 1 89 ? 24.484 6.855 -44.096 1.00 60.28 89 ILE A C 1
ATOM 704 O O . ILE A 1 89 ? 24.716 6.835 -45.301 1.00 60.28 89 ILE A O 1
ATOM 708 N N . ALA A 1 90 ? 25.305 7.449 -43.226 1.00 58.09 90 ALA A N 1
ATOM 709 C CA . ALA A 1 90 ? 26.553 8.098 -43.621 1.00 58.09 90 ALA A CA 1
ATOM 710 C C . ALA A 1 90 ? 27.566 7.090 -44.190 1.00 58.09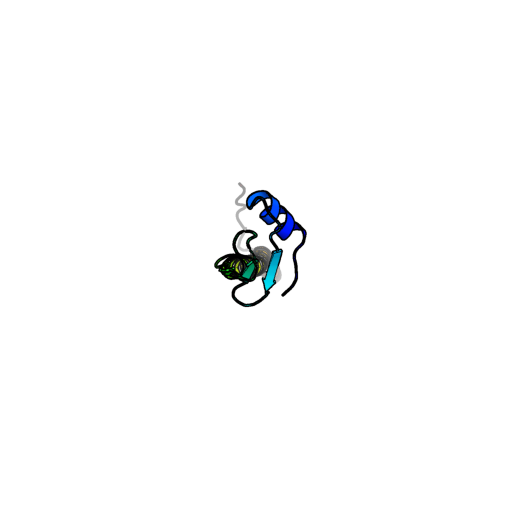 90 ALA A C 1
ATOM 712 O O . ALA A 1 90 ? 28.100 7.317 -45.271 1.00 58.09 90 ALA A O 1
ATOM 713 N N . ALA A 1 91 ? 27.756 5.938 -43.541 1.00 59.78 91 ALA A N 1
ATOM 714 C CA . ALA A 1 91 ? 28.627 4.870 -44.035 1.00 59.78 91 ALA A CA 1
ATOM 715 C C . ALA A 1 91 ? 28.134 4.293 -45.374 1.00 59.78 91 ALA A C 1
ATOM 717 O O . ALA A 1 91 ? 28.927 4.090 -46.293 1.00 59.78 91 ALA A O 1
ATOM 718 N N . SER A 1 92 ? 26.815 4.109 -45.524 1.00 58.69 92 SER A N 1
ATOM 719 C CA . SER A 1 92 ? 26.214 3.699 -46.799 1.00 58.69 92 SER A CA 1
ATOM 720 C C . SER A 1 92 ? 26.396 4.745 -47.903 1.00 58.69 92 SER A C 1
ATOM 722 O O . SER A 1 92 ? 26.462 4.367 -49.067 1.00 58.69 92 SER A O 1
ATOM 724 N N . ARG A 1 93 ? 26.470 6.042 -47.570 1.00 55.44 93 ARG A N 1
ATOM 725 C CA . ARG A 1 93 ? 26.649 7.137 -48.540 1.00 55.44 93 ARG A CA 1
ATOM 726 C C . ARG A 1 93 ? 28.115 7.303 -48.960 1.00 55.44 93 ARG A C 1
ATOM 728 O O . ARG A 1 93 ? 28.384 7.503 -50.139 1.00 55.44 93 ARG A O 1
ATOM 735 N N . VAL A 1 94 ? 29.058 7.110 -48.032 1.00 55.78 94 VAL A N 1
ATOM 736 C CA . VAL A 1 94 ? 30.506 7.082 -48.322 1.00 55.78 94 VAL A CA 1
ATOM 737 C C . VAL A 1 94 ? 30.876 5.878 -49.200 1.00 55.78 94 VAL A C 1
ATOM 739 O O . VAL A 1 94 ? 31.718 6.006 -50.083 1.00 55.78 94 VAL A O 1
ATOM 742 N N . GLY A 1 95 ? 30.199 4.733 -49.039 1.00 57.16 95 GLY A N 1
ATOM 743 C CA . GLY A 1 95 ? 30.401 3.550 -49.888 1.00 57.16 95 GLY A CA 1
ATOM 744 C C . GLY A 1 95 ? 29.982 3.713 -51.358 1.00 57.16 95 GLY A C 1
ATOM 745 O O . GLY A 1 95 ? 30.431 2.940 -52.197 1.00 57.16 95 GLY A O 1
ATOM 746 N N . VAL A 1 96 ? 29.154 4.714 -51.685 1.00 62.31 96 VAL A N 1
ATOM 747 C CA . VAL A 1 96 ? 28.656 4.983 -53.052 1.00 62.31 96 VAL A CA 1
ATOM 748 C C . VAL A 1 96 ? 29.458 6.098 -53.753 1.00 62.31 96 VAL A C 1
ATOM 750 O O . VAL A 1 96 ? 29.243 6.371 -54.929 1.00 62.31 96 VAL A O 1
ATOM 753 N N . GLY A 1 97 ? 30.444 6.700 -53.074 1.00 56.59 97 GLY A N 1
ATOM 754 C CA . GLY A 1 97 ? 31.378 7.654 -53.685 1.00 56.59 97 GLY A CA 1
ATOM 755 C C .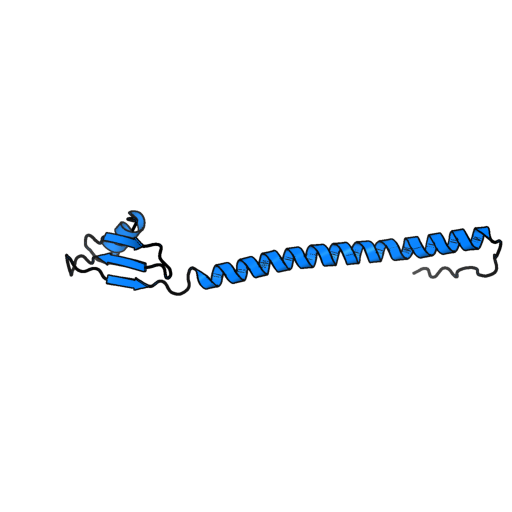 GLY A 1 97 ? 30.862 9.091 -53.830 1.00 56.59 97 GLY A C 1
ATOM 756 O O . GLY A 1 97 ? 31.393 9.837 -54.649 1.00 56.59 97 GLY A O 1
ATOM 757 N N . ASP A 1 98 ? 29.863 9.505 -53.044 1.00 55.97 98 ASP A N 1
ATOM 758 C CA . ASP A 1 98 ? 29.380 10.892 -53.025 1.00 55.97 98 ASP A CA 1
ATOM 759 C C . ASP A 1 98 ? 30.025 11.687 -51.870 1.00 55.97 98 ASP A C 1
ATOM 761 O O . ASP A 1 98 ? 29.671 11.527 -50.700 1.00 55.97 98 ASP A O 1
ATOM 765 N N . PHE A 1 99 ? 31.001 12.539 -52.205 1.00 56.91 99 PHE A N 1
ATOM 766 C CA . PHE A 1 99 ? 31.721 13.428 -51.276 1.00 56.91 99 PHE A CA 1
ATOM 767 C C . PHE A 1 99 ? 31.229 14.888 -51.340 1.00 56.91 99 PHE A C 1
ATOM 769 O O . PHE A 1 99 ? 31.965 15.809 -50.983 1.00 56.91 99 PHE A O 1
ATOM 776 N N . SER A 1 100 ? 30.006 15.144 -51.813 1.00 55.06 100 SER A N 1
ATOM 777 C CA . SER A 1 100 ? 29.542 16.514 -52.087 1.00 55.06 100 SER A CA 1
ATOM 778 C C . SER A 1 100 ? 28.886 17.258 -50.914 1.00 55.06 100 SER A C 1
ATOM 780 O O . SER A 1 100 ? 28.383 18.363 -51.099 1.00 55.06 100 SER A O 1
ATOM 782 N N . THR A 1 101 ? 28.911 16.749 -49.679 1.00 53.41 101 THR A N 1
ATOM 783 C CA . THR A 1 101 ? 28.405 17.527 -48.532 1.00 53.41 101 THR A CA 1
ATOM 784 C C . THR A 1 101 ? 29.338 17.415 -47.336 1.00 53.41 101 THR A C 1
ATOM 786 O O . THR A 1 101 ? 29.206 16.525 -46.497 1.00 53.41 101 THR A O 1
ATOM 789 N N . ARG A 1 102 ? 30.302 18.344 -47.250 1.00 54.53 102 ARG A N 1
ATOM 790 C CA . ARG A 1 102 ? 30.975 18.640 -45.981 1.00 54.53 102 ARG A CA 1
ATOM 791 C C . ARG A 1 102 ? 29.895 18.988 -44.963 1.00 54.53 102 ARG A C 1
ATOM 793 O O . ARG A 1 102 ? 29.153 19.948 -45.155 1.00 54.53 102 ARG A O 1
ATOM 800 N N . LEU A 1 103 ? 29.809 18.199 -43.902 1.00 59.06 103 LEU A N 1
ATOM 801 C CA . LEU A 1 103 ? 29.053 18.573 -42.718 1.00 59.06 103 LEU A CA 1
ATOM 802 C C . LEU A 1 103 ? 29.803 19.743 -42.071 1.00 59.06 103 LEU A C 1
ATOM 804 O O . LEU A 1 103 ? 30.983 19.616 -41.751 1.00 59.06 103 LEU A O 1
ATOM 808 N N . VAL A 1 104 ? 29.140 20.894 -41.962 1.00 55.84 104 VAL A N 1
ATOM 809 C CA . VAL A 1 104 ? 29.598 21.998 -41.114 1.00 55.84 104 VAL A CA 1
ATOM 810 C C . VAL A 1 104 ? 29.621 21.480 -39.679 1.00 55.84 104 VAL A C 1
ATOM 812 O O . VAL A 1 104 ? 28.610 20.984 -39.184 1.00 55.84 104 VAL A O 1
ATOM 815 N N . GLU A 1 105 ? 30.788 21.554 -39.042 1.00 58.25 105 GLU A N 1
ATOM 816 C CA . GLU A 1 105 ? 30.918 21.385 -37.599 1.00 58.25 105 GLU A CA 1
ATOM 817 C C . GLU A 1 105 ? 30.169 22.534 -36.914 1.00 58.25 105 GLU A C 1
ATOM 819 O O . GLU A 1 105 ? 30.641 23.669 -36.898 1.00 58.25 105 GLU A O 1
ATOM 824 N N . GLU A 1 106 ? 28.998 22.254 -36.346 1.00 48.06 106 GLU A N 1
ATOM 825 C CA . GLU A 1 106 ? 28.459 23.083 -35.268 1.00 48.06 106 GLU A CA 1
ATOM 826 C C . GLU A 1 106 ? 29.079 22.599 -33.959 1.00 48.06 106 GLU A C 1
ATOM 828 O O . GLU A 1 106 ? 28.619 21.650 -33.325 1.00 48.06 106 GLU A O 1
ATOM 833 N N . GLY A 1 107 ? 30.185 23.244 -33.596 1.00 51.44 107 GLY A N 1
ATOM 834 C CA . GLY A 1 107 ? 30.684 23.272 -32.232 1.00 51.44 107 GLY A CA 1
ATOM 835 C C . GLY A 1 107 ? 30.189 24.529 -31.525 1.00 51.44 107 GLY A C 1
ATOM 836 O O . GLY A 1 107 ? 30.661 25.622 -31.829 1.00 51.44 107 GLY A O 1
ATOM 837 N N . SER A 1 108 ? 29.248 24.370 -30.594 1.00 41.44 108 SER A N 1
ATOM 838 C CA . SER A 1 108 ? 29.344 24.790 -29.183 1.00 41.44 108 SER A CA 1
ATOM 839 C C . SER A 1 108 ? 28.057 24.456 -28.440 1.00 41.44 108 SER A C 1
ATOM 841 O O . SER A 1 108 ? 26.966 24.595 -29.029 1.00 41.44 108 SER A O 1
#

pLDDT: mean 70.56, std 13.19, range [41.44, 97.06]

Foldseek 3Di:
DDWDPVVQVVVCVVLVHRKTWDWDPDVQIWIWIDHPVHHPDTDTDTDDPPPPPVVVVVVVVVVVVVVCVVVVVVVVVVVVVVVVVVVVVVVVVVVVPDPPDDDPDPDD

Secondary structure (DSSP, 8-state):
-EE-HHHHHHHHHHTTS--EEEEE-SSS-EEEEE-TTSTT-EEEEE--SSSHHHHHHHHHHHHHHHHHHHHHHHHHHHHHHHHHHHHHHHHHHHTTT----PPP----

Sequence (108 aa):
AKEYTLLSRSMSDQLNGSARVRISQGDPVVYWVEAPQAPGYWVRVPLSGLSETKMEFLVFYLSSIGFLSVLGGWLFARHLNKPLKSLQIAASRVGVGDFSTRLVEEGS